Protein AF-A0AAU8DM02-F1 (afdb_monomer)

Solvent-accessible surface area (backbone atoms only — not comparable to full-atom values): 6524 Å² total; per-residue (Å²): 137,81,83,81,80,65,88,79,74,74,64,99,79,65,84,86,55,102,79,71,76,81,74,78,86,81,74,82,58,76,61,61,100,53,32,30,68,76,48,76,51,79,42,82,42,63,78,45,103,88,55,60,77,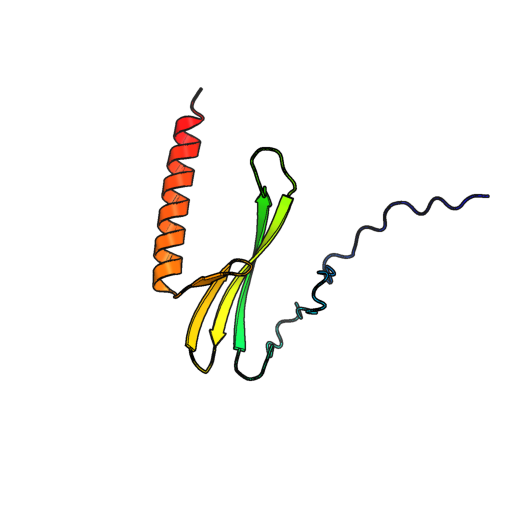43,79,37,45,37,31,40,34,41,28,74,92,75,44,62,32,34,34,52,56,96,43,77,32,48,62,64,56,47,50,54,47,51,53,52,52,50,54,52,48,57,49,51,58,60,68,61,73,120

Sequence (102 aa):
MTDLQGPTFPTPHTFDDERGDRIDLTGDGVLDAGRRVIEGHWHVVQHDATGDWVNVPARAVQVDSAGPAVELGPFSLSTDDARLLAESLRLLADLADAGMGR

pLDDT: mean 74.37, std 22.96, range [34.34, 98.25]

Organism: NCBI:txid3158264

Mean predicted aligned error: 13.02 Å

Structure (mmCIF, N/CA/C/O backbone):
data_AF-A0AAU8DM02-F1
#
_entry.id   AF-A0AAU8DM02-F1
#
loop_
_atom_site.group_PDB
_atom_site.id
_atom_site.type_symbol
_atom_site.label_atom_id
_atom_site.label_alt_id
_atom_site.label_comp_id
_atom_site.label_asym_id
_atom_site.label_entity_id
_atom_site.label_seq_id
_atom_site.pdbx_PDB_ins_code
_atom_site.Cartn_x
_atom_site.Cartn_y
_atom_site.Cartn_z
_atom_site.occupancy
_atom_site.B_iso_or_equiv
_atom_site.auth_seq_id
_atom_site.auth_comp_id
_atom_site.auth_asym_id
_atom_site.auth_atom_id
_atom_site.pdbx_PDB_model_num
ATOM 1 N N . MET A 1 1 ? 21.718 42.212 18.142 1.00 39.97 1 MET A N 1
ATOM 2 C CA . MET A 1 1 ? 20.478 42.103 17.350 1.00 39.97 1 MET A CA 1
ATOM 3 C C . MET A 1 1 ? 20.503 40.695 16.792 1.00 39.97 1 MET A C 1
ATOM 5 O O . MET A 1 1 ? 21.316 40.428 15.923 1.00 39.97 1 MET A O 1
ATOM 9 N N . THR A 1 2 ? 19.812 39.768 17.451 1.00 37.81 2 THR A N 1
ATOM 10 C CA . THR A 1 2 ? 19.874 38.338 17.126 1.00 37.81 2 THR A CA 1
ATOM 11 C C . THR A 1 2 ? 18.736 38.049 16.164 1.00 37.81 2 THR A C 1
ATOM 13 O O . THR A 1 2 ? 17.577 38.153 16.563 1.00 37.81 2 THR A O 1
ATOM 16 N N . ASP A 1 3 ? 19.061 37.751 14.909 1.00 37.53 3 ASP A N 1
ATOM 17 C CA . ASP A 1 3 ? 18.075 37.302 13.932 1.00 37.53 3 ASP A CA 1
ATOM 18 C C . ASP A 1 3 ? 17.547 35.927 14.354 1.00 37.53 3 ASP A C 1
ATOM 20 O O . ASP A 1 3 ? 18.267 34.929 14.381 1.00 37.53 3 ASP A O 1
ATOM 24 N N . LEU A 1 4 ? 16.271 35.903 14.734 1.00 37.75 4 LEU A N 1
ATOM 25 C CA . LEU A 1 4 ? 15.476 34.698 14.919 1.00 37.75 4 LEU A CA 1
ATOM 26 C C . LEU A 1 4 ? 15.184 34.112 13.534 1.00 37.75 4 LEU A C 1
ATOM 28 O O . LEU A 1 4 ? 14.173 34.439 12.913 1.00 37.75 4 LEU A O 1
ATOM 32 N N . GLN A 1 5 ? 16.063 33.239 13.044 1.00 40.16 5 GLN A N 1
ATOM 33 C CA . GLN A 1 5 ? 15.680 32.295 11.998 1.00 40.16 5 GLN A CA 1
ATOM 34 C C . GLN A 1 5 ? 14.713 31.285 12.626 1.00 40.16 5 GLN A C 1
ATOM 36 O O . GLN A 1 5 ? 15.119 30.354 13.318 1.00 40.16 5 GLN A O 1
ATOM 41 N N . GLY A 1 6 ? 13.412 31.526 12.444 1.00 38.94 6 GLY A N 1
ATOM 42 C CA . GLY A 1 6 ? 12.385 30.517 12.692 1.00 38.94 6 GLY A CA 1
ATOM 43 C C . GLY A 1 6 ? 12.623 29.276 11.821 1.00 38.94 6 GLY A C 1
ATOM 44 O O . GLY A 1 6 ? 13.379 29.352 10.850 1.00 38.94 6 GLY A O 1
ATOM 45 N N . PRO A 1 7 ? 12.001 28.131 12.148 1.00 34.34 7 PRO A N 1
ATOM 46 C CA . PRO A 1 7 ? 12.161 26.920 11.358 1.00 34.34 7 PRO A CA 1
ATOM 47 C C . PRO A 1 7 ? 11.742 27.197 9.911 1.00 34.34 7 PRO A C 1
ATOM 49 O O . PRO A 1 7 ? 10.598 27.557 9.630 1.00 34.34 7 PRO A O 1
ATOM 52 N N . THR A 1 8 ? 12.693 27.063 8.993 1.00 41.56 8 THR A N 1
ATOM 53 C CA . THR A 1 8 ? 12.449 27.082 7.556 1.00 41.56 8 THR A CA 1
ATOM 54 C C . THR A 1 8 ? 11.607 25.858 7.222 1.00 41.56 8 THR A C 1
ATOM 56 O O . THR A 1 8 ? 12.106 24.736 7.217 1.00 41.56 8 THR A O 1
ATOM 59 N N . PHE A 1 9 ? 10.315 26.058 6.971 1.00 35.19 9 PHE A N 1
ATOM 60 C CA . PHE A 1 9 ? 9.484 25.017 6.379 1.00 35.19 9 PHE A CA 1
ATOM 61 C C . PHE A 1 9 ? 9.974 24.770 4.943 1.00 35.19 9 PHE A C 1
ATOM 63 O O . PHE A 1 9 ? 10.054 25.733 4.171 1.00 35.19 9 PHE A O 1
ATOM 70 N N . PRO A 1 10 ? 10.331 23.530 4.566 1.00 37.88 10 PRO A N 1
ATOM 71 C CA . PRO A 1 10 ? 10.716 23.233 3.196 1.00 37.88 10 PRO A CA 1
ATOM 72 C C . PRO A 1 10 ? 9.530 23.481 2.258 1.00 37.88 10 PRO A C 1
ATOM 74 O O . PRO A 1 10 ? 8.378 23.163 2.559 1.00 37.88 10 PRO A O 1
ATOM 77 N N . THR A 1 11 ? 9.818 24.092 1.112 1.00 42.84 11 THR A N 1
ATOM 78 C CA . THR A 1 11 ? 8.873 24.253 0.006 1.00 42.84 11 THR A CA 1
ATOM 79 C C . THR A 1 11 ? 8.373 22.878 -0.467 1.00 42.84 11 THR A C 1
ATOM 81 O O . THR A 1 11 ? 9.133 21.910 -0.442 1.00 42.84 11 THR A O 1
ATOM 84 N N . PRO A 1 12 ? 7.115 22.758 -0.932 1.00 41.88 12 PRO A N 1
ATOM 85 C CA . PRO A 1 12 ? 6.430 21.472 -1.133 1.00 41.88 12 PRO A CA 1
ATOM 86 C C . PRO A 1 12 ? 6.948 20.603 -2.299 1.00 41.88 12 PRO A C 1
ATOM 88 O O . PRO A 1 12 ? 6.252 19.688 -2.731 1.00 41.88 12 PRO A O 1
ATOM 91 N N . HIS A 1 13 ? 8.143 20.861 -2.836 1.00 37.69 13 HIS A N 1
ATOM 92 C CA . HIS A 1 13 ? 8.608 20.231 -4.079 1.00 37.69 13 HIS A CA 1
ATOM 93 C C . HIS A 1 13 ? 9.969 19.543 -3.998 1.00 37.69 13 HIS A C 1
ATOM 95 O O . HIS A 1 13 ? 10.381 18.919 -4.968 1.00 37.69 13 HIS A O 1
ATOM 101 N N . THR A 1 14 ? 10.647 19.589 -2.857 1.00 40.75 14 THR A N 1
ATOM 102 C CA . THR A 1 14 ? 11.880 18.825 -2.641 1.00 40.75 14 THR A CA 1
ATOM 103 C C . THR A 1 14 ? 11.983 18.524 -1.159 1.00 40.75 14 THR A C 1
ATOM 105 O O . THR A 1 14 ? 12.482 19.346 -0.393 1.00 40.75 14 THR A O 1
ATOM 108 N N . PHE A 1 15 ? 11.446 17.377 -0.746 1.00 43.59 15 PHE A N 1
ATOM 109 C CA . PHE A 1 15 ? 11.798 16.821 0.552 1.00 43.59 15 PHE A CA 1
ATOM 110 C C . PHE A 1 15 ? 13.082 16.018 0.382 1.00 43.59 15 PHE A C 1
ATOM 112 O O . PHE A 1 15 ? 13.140 15.087 -0.418 1.00 43.59 15 PHE A O 1
ATOM 119 N N . ASP A 1 16 ? 14.098 16.475 1.101 1.00 41.81 16 ASP A N 1
ATOM 120 C CA . ASP A 1 16 ? 15.394 15.840 1.274 1.00 41.81 16 ASP A CA 1
ATOM 121 C C . ASP A 1 16 ? 15.161 14.566 2.099 1.00 41.81 16 ASP A C 1
ATOM 123 O O . ASP A 1 16 ? 14.792 14.644 3.274 1.00 41.81 16 ASP A O 1
ATOM 127 N N . ASP A 1 17 ? 15.276 13.398 1.467 1.00 47.25 17 ASP A N 1
ATOM 128 C CA . ASP A 1 17 ? 15.490 12.151 2.192 1.00 47.25 17 ASP A CA 1
ATOM 129 C C . ASP A 1 17 ? 17.007 11.934 2.266 1.00 47.25 17 ASP A C 1
ATOM 131 O O . ASP A 1 17 ? 17.760 12.236 1.337 1.00 47.25 17 ASP A O 1
ATOM 135 N N . GLU A 1 18 ? 17.495 11.442 3.395 1.00 38.31 18 GLU A N 1
ATOM 136 C CA . GLU A 1 18 ? 18.923 11.227 3.633 1.00 38.31 18 GLU A CA 1
ATOM 137 C C . GLU A 1 18 ? 19.526 10.086 2.772 1.00 38.31 18 GLU A C 1
ATOM 139 O O . GLU A 1 18 ? 20.611 9.586 3.072 1.00 38.31 18 GLU A O 1
ATOM 144 N N . ARG A 1 19 ? 18.858 9.657 1.688 1.00 42.84 19 ARG A N 1
ATOM 145 C CA . ARG A 1 19 ? 19.395 8.773 0.644 1.00 42.84 19 ARG A CA 1
ATOM 146 C C . ARG A 1 19 ? 19.797 9.505 -0.634 1.00 42.84 19 ARG A C 1
ATOM 148 O O . ARG A 1 19 ? 20.457 8.890 -1.467 1.00 42.84 19 ARG A O 1
ATOM 155 N N . GLY A 1 20 ? 19.505 10.798 -0.779 1.00 39.09 20 GLY A N 1
ATOM 156 C CA . GLY A 1 20 ? 19.957 11.572 -1.940 1.00 39.09 20 GLY A CA 1
ATOM 157 C C . GLY A 1 20 ? 19.256 11.204 -3.253 1.00 39.09 20 GLY A C 1
ATOM 158 O O . GLY A 1 20 ? 19.690 11.648 -4.320 1.00 39.09 20 GLY A O 1
ATOM 159 N N . ASP A 1 21 ? 18.152 10.458 -3.194 1.00 44.03 21 ASP A N 1
ATOM 160 C CA . ASP A 1 21 ? 17.332 10.186 -4.368 1.00 44.03 21 ASP A CA 1
ATOM 161 C C . ASP A 1 21 ? 16.417 11.389 -4.602 1.00 44.03 21 ASP A C 1
ATOM 163 O O . ASP A 1 21 ? 15.298 11.496 -4.102 1.00 44.03 21 ASP A O 1
ATOM 167 N N . ARG A 1 22 ? 16.920 12.345 -5.384 1.00 39.97 22 ARG A N 1
ATOM 168 C CA . ARG A 1 22 ? 16.123 13.443 -5.929 1.00 39.97 22 ARG A CA 1
ATOM 169 C C . ARG A 1 22 ? 15.059 12.852 -6.857 1.00 39.97 22 ARG A C 1
ATOM 171 O O . ARG A 1 22 ? 15.324 12.579 -8.023 1.00 39.97 22 ARG A O 1
ATOM 178 N N . ILE A 1 23 ? 13.853 12.650 -6.337 1.00 51.44 23 ILE A N 1
ATOM 179 C CA . ILE A 1 23 ? 12.721 12.167 -7.128 1.00 51.44 23 ILE A CA 1
ATOM 180 C C . ILE A 1 23 ? 12.124 13.352 -7.873 1.00 51.44 23 ILE A C 1
ATOM 182 O O . ILE A 1 23 ? 11.575 14.274 -7.271 1.00 51.44 23 ILE A O 1
ATOM 186 N N . ASP A 1 24 ? 12.264 13.322 -9.193 1.00 47.38 24 ASP A N 1
ATOM 187 C CA . ASP A 1 24 ? 11.652 14.297 -10.079 1.00 47.38 24 ASP A CA 1
ATOM 188 C C . ASP A 1 24 ? 10.120 14.193 -10.006 1.00 47.38 24 ASP A C 1
ATOM 190 O O . ASP A 1 24 ? 9.519 13.180 -10.372 1.00 47.38 24 ASP A O 1
ATOM 194 N N . LEU A 1 25 ? 9.487 15.245 -9.487 1.00 49.41 25 LEU A N 1
ATOM 195 C CA . LEU A 1 25 ? 8.034 15.383 -9.389 1.00 49.41 25 LEU A CA 1
ATOM 196 C C . LEU A 1 25 ? 7.415 15.943 -10.686 1.00 49.41 25 LEU A C 1
ATOM 198 O O . LEU A 1 25 ? 6.208 16.178 -10.718 1.00 49.41 25 LEU A O 1
ATOM 202 N N . THR A 1 26 ? 8.205 16.185 -11.743 1.00 45.19 26 THR A N 1
ATOM 203 C CA . THR A 1 26 ? 7.735 16.823 -12.987 1.00 45.19 26 THR A CA 1
ATOM 204 C C . THR A 1 26 ? 7.300 15.853 -14.088 1.00 45.19 26 THR A C 1
ATOM 206 O O . THR A 1 26 ? 6.771 16.291 -15.109 1.00 45.19 26 THR A O 1
ATOM 209 N N . GLY A 1 27 ? 7.376 14.538 -13.859 1.00 45.88 27 GLY A N 1
ATOM 210 C CA . GLY A 1 27 ? 6.696 13.563 -14.719 1.00 45.88 27 GLY A CA 1
ATOM 211 C C . GLY A 1 27 ? 7.323 13.355 -16.103 1.00 45.88 27 GLY A C 1
ATOM 212 O O . GLY A 1 27 ? 6.629 12.915 -17.017 1.00 45.88 27 GLY A O 1
ATOM 213 N N . ASP A 1 28 ? 8.619 13.620 -16.273 1.00 47.50 28 ASP A N 1
ATOM 214 C CA . ASP A 1 28 ? 9.388 13.239 -17.468 1.00 47.50 28 ASP A CA 1
ATOM 215 C C . ASP A 1 28 ? 10.072 11.857 -17.348 1.00 47.50 28 ASP A C 1
ATOM 217 O O . ASP A 1 28 ? 10.483 11.274 -18.351 1.00 47.50 28 ASP A O 1
ATOM 221 N N . GLY A 1 29 ? 10.042 11.244 -16.160 1.00 51.28 29 GLY A N 1
ATOM 222 C CA . GLY A 1 29 ? 9.787 9.807 -16.028 1.00 51.28 29 GLY A CA 1
ATOM 223 C C . GLY A 1 29 ? 10.871 8.850 -16.531 1.00 51.28 29 GLY A C 1
ATOM 224 O O . GLY A 1 29 ? 10.527 7.798 -17.074 1.00 51.28 29 GLY A O 1
ATOM 225 N N . VAL A 1 30 ? 12.153 9.142 -16.304 1.00 46.19 30 VAL A N 1
ATOM 226 C CA . VAL A 1 30 ? 13.220 8.131 -16.430 1.00 46.19 30 VAL A CA 1
ATOM 227 C C . VAL A 1 30 ? 14.052 8.110 -15.150 1.00 46.19 30 VAL A C 1
ATOM 229 O O . VAL A 1 30 ? 15.021 8.848 -15.004 1.00 46.19 30 VAL A O 1
ATOM 232 N N . LEU A 1 31 ? 13.642 7.261 -14.207 1.00 56.09 31 LEU A N 1
ATOM 233 C CA . LEU A 1 31 ? 14.401 6.950 -12.997 1.00 56.09 31 LEU A CA 1
ATOM 234 C C . LEU A 1 31 ? 14.985 5.550 -13.187 1.00 56.09 31 LEU A C 1
ATOM 236 O O . LEU A 1 31 ? 14.241 4.578 -13.121 1.00 56.09 31 LEU A O 1
ATOM 240 N N . ASP A 1 32 ? 16.293 5.488 -13.433 1.00 57.53 32 ASP A N 1
ATOM 241 C CA . ASP A 1 32 ? 17.079 4.301 -13.790 1.00 57.53 32 ASP A CA 1
ATOM 242 C C . ASP A 1 32 ? 16.682 3.615 -15.106 1.00 57.53 32 ASP A C 1
ATOM 244 O O . ASP A 1 32 ? 15.513 3.421 -15.438 1.00 57.53 32 ASP A O 1
ATOM 248 N N . ALA A 1 33 ? 17.691 3.249 -15.903 1.00 61.09 33 ALA A N 1
ATOM 249 C CA . ALA A 1 33 ? 17.505 2.573 -17.182 1.00 61.09 33 ALA A CA 1
ATOM 250 C C . ALA A 1 33 ? 16.730 1.259 -16.974 1.00 61.09 33 ALA A C 1
ATOM 252 O O . ALA A 1 33 ? 17.291 0.254 -16.544 1.00 61.09 33 ALA A O 1
ATOM 253 N N . GLY A 1 34 ? 15.428 1.293 -17.259 1.00 79.25 34 GLY A N 1
ATOM 254 C CA . GLY A 1 34 ? 14.527 0.154 -17.127 1.00 79.25 34 GLY A CA 1
ATOM 255 C C . GLY A 1 34 ? 13.451 0.275 -16.052 1.00 79.25 34 GLY A C 1
ATOM 256 O O . GLY A 1 34 ? 12.760 -0.711 -15.818 1.00 79.25 34 GLY A O 1
ATOM 257 N N . ARG A 1 35 ? 13.266 1.433 -15.403 1.00 86.56 35 ARG A N 1
ATOM 258 C CA . ARG A 1 35 ? 12.125 1.668 -14.507 1.00 86.56 35 ARG A CA 1
ATOM 259 C C . ARG A 1 35 ? 11.401 2.971 -14.850 1.00 86.56 35 ARG A C 1
ATOM 261 O O . ARG A 1 35 ? 11.985 4.042 -14.972 1.00 86.56 35 ARG A O 1
ATOM 268 N N . ARG A 1 36 ? 10.078 2.882 -14.968 1.00 88.81 36 ARG A N 1
ATOM 269 C CA . ARG A 1 36 ? 9.186 4.007 -15.257 1.00 88.81 36 ARG A CA 1
ATOM 270 C C . ARG A 1 36 ? 8.088 4.088 -14.210 1.00 88.81 36 ARG A C 1
ATOM 272 O O . ARG A 1 36 ? 7.361 3.122 -14.008 1.00 88.81 36 ARG A O 1
ATOM 279 N N . VAL A 1 37 ? 7.916 5.254 -13.595 1.00 91.12 37 VAL A N 1
ATOM 280 C CA . VAL A 1 37 ? 6.745 5.535 -12.754 1.00 91.12 37 VAL A CA 1
ATOM 281 C C . VAL A 1 37 ? 5.569 5.896 -13.661 1.00 91.12 37 VAL A C 1
ATOM 283 O O . VAL A 1 37 ? 5.706 6.724 -14.560 1.00 91.12 37 VAL A O 1
ATOM 286 N N . ILE A 1 38 ? 4.433 5.235 -13.455 1.00 91.88 38 ILE A N 1
ATOM 287 C CA . ILE A 1 38 ? 3.185 5.481 -14.185 1.00 91.88 38 ILE A CA 1
ATOM 288 C C . ILE A 1 38 ? 2.337 6.506 -13.428 1.00 91.88 38 ILE A C 1
ATOM 290 O O . ILE A 1 38 ? 1.837 7.438 -14.043 1.00 91.88 38 ILE A O 1
ATOM 294 N N . GLU A 1 39 ? 2.195 6.322 -12.113 1.00 91.56 39 GLU A N 1
ATOM 295 C CA . GLU A 1 39 ? 1.400 7.166 -11.210 1.00 91.56 39 GLU A CA 1
ATOM 296 C C . GLU A 1 39 ? 1.950 7.042 -9.781 1.00 91.56 39 GLU A C 1
ATOM 298 O O . GLU A 1 39 ? 2.543 6.013 -9.433 1.00 91.56 39 GLU A O 1
ATOM 303 N N . GLY A 1 40 ? 1.747 8.058 -8.937 1.00 91.94 40 GLY A N 1
ATOM 304 C CA . GLY A 1 40 ? 2.159 8.006 -7.538 1.00 91.94 40 GLY A CA 1
ATOM 305 C C . GLY A 1 40 ? 1.314 8.861 -6.596 1.00 91.94 40 GLY A C 1
ATOM 306 O O . GLY A 1 40 ? 0.889 9.962 -6.932 1.00 91.94 40 GLY A O 1
ATOM 307 N N . HIS A 1 41 ? 1.139 8.365 -5.376 1.00 90.69 41 HIS A N 1
ATOM 308 C CA . HIS A 1 41 ? 0.478 9.043 -4.267 1.00 90.69 41 HIS A CA 1
ATOM 309 C C . HIS A 1 41 ? 1.373 9.038 -3.027 1.00 90.69 41 HIS A C 1
ATOM 311 O O . HIS A 1 41 ? 2.271 8.207 -2.887 1.00 90.69 41 HIS A O 1
ATOM 317 N N . TRP A 1 42 ? 1.114 9.966 -2.110 1.00 88.19 42 TRP A N 1
ATOM 318 C CA . TRP A 1 42 ? 1.781 10.034 -0.813 1.00 88.19 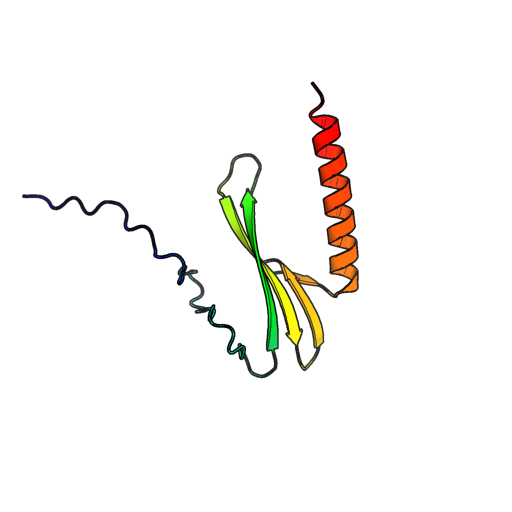42 TRP A CA 1
ATOM 319 C C . TRP A 1 42 ? 0.763 9.801 0.294 1.00 88.19 42 TRP A C 1
ATOM 321 O O . TRP A 1 42 ? -0.308 10.408 0.294 1.00 88.19 42 TRP A O 1
ATOM 331 N N . HIS A 1 43 ? 1.114 8.937 1.242 1.00 87.75 43 HIS A N 1
ATOM 332 C CA . HIS A 1 43 ? 0.287 8.621 2.397 1.00 87.75 43 HIS A CA 1
ATOM 333 C C . HIS A 1 43 ? 1.030 8.977 3.677 1.00 87.75 43 HIS A C 1
ATOM 335 O O . HIS A 1 43 ? 2.152 8.530 3.893 1.00 87.75 43 HIS A O 1
ATOM 341 N N . VAL A 1 44 ? 0.391 9.764 4.536 1.00 89.75 44 VAL A N 1
ATOM 342 C CA . VAL A 1 44 ? 0.899 10.054 5.876 1.00 89.75 44 VAL A CA 1
ATOM 343 C C . VAL A 1 44 ? 0.427 8.932 6.794 1.00 89.75 44 VAL A C 1
ATOM 345 O O . VAL A 1 44 ? -0.776 8.735 6.959 1.00 89.75 44 VAL A O 1
ATOM 348 N N . VAL A 1 45 ? 1.363 8.179 7.362 1.00 87.69 45 VAL A N 1
ATOM 349 C CA . VAL A 1 45 ? 1.075 7.067 8.275 1.00 87.69 45 VAL A CA 1
ATOM 350 C C . VAL A 1 45 ? 1.825 7.263 9.580 1.00 87.69 45 VAL A C 1
ATOM 352 O O . VAL A 1 45 ? 2.913 7.835 9.603 1.00 87.69 45 VAL A O 1
ATOM 355 N N . GLN A 1 46 ? 1.245 6.795 10.676 1.00 89.62 46 GLN A N 1
ATOM 356 C CA . GLN A 1 46 ? 1.924 6.788 11.963 1.00 89.62 46 GLN A CA 1
ATOM 357 C C . GLN A 1 46 ? 2.783 5.523 12.061 1.00 89.62 46 GLN A C 1
ATOM 359 O O . GLN A 1 46 ? 2.286 4.427 11.796 1.00 89.62 46 GLN A O 1
ATOM 364 N N . HIS A 1 47 ? 4.065 5.664 12.404 1.00 78.19 47 HIS A N 1
ATOM 365 C CA . HIS A 1 47 ? 4.997 4.532 12.460 1.00 78.19 47 HIS A CA 1
ATOM 366 C C . HIS A 1 47 ? 4.616 3.508 13.5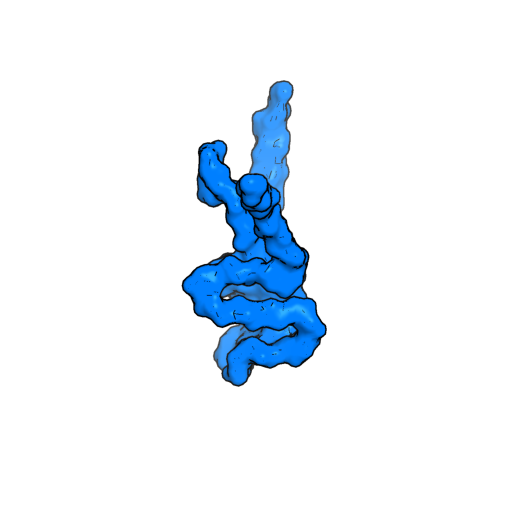49 1.00 78.19 47 HIS A C 1
ATOM 368 O O . HIS A 1 47 ? 4.747 2.302 13.347 1.00 78.19 47 HIS A O 1
ATOM 374 N N . ASP A 1 48 ? 4.090 3.984 14.681 1.00 77.88 48 ASP A N 1
ATOM 375 C CA . ASP A 1 48 ? 3.478 3.178 15.740 1.00 77.88 48 ASP A CA 1
ATOM 376 C C . ASP A 1 48 ? 2.401 3.991 16.487 1.00 77.88 48 ASP A C 1
ATOM 378 O O . ASP A 1 48 ? 2.234 5.181 16.234 1.00 77.88 48 ASP A O 1
ATOM 382 N N . ALA A 1 49 ? 1.667 3.369 17.418 1.00 70.06 49 ALA A N 1
ATOM 383 C CA . ALA A 1 49 ? 0.543 3.999 18.129 1.00 70.06 49 ALA A CA 1
ATOM 384 C C . ALA A 1 49 ? 0.916 5.236 18.981 1.00 70.06 49 ALA A C 1
ATOM 386 O O . ALA A 1 49 ? 0.035 5.968 19.429 1.00 70.06 49 ALA A O 1
ATOM 387 N N . THR A 1 50 ? 2.203 5.467 19.229 1.00 66.38 50 THR A N 1
ATOM 388 C CA . THR A 1 50 ? 2.737 6.581 20.030 1.00 66.38 50 THR A CA 1
ATOM 389 C C . THR A 1 50 ? 3.721 7.460 19.260 1.00 66.38 50 THR A C 1
ATOM 391 O O . THR A 1 50 ? 4.226 8.435 19.812 1.00 66.38 50 THR A O 1
ATOM 394 N N . GLY A 1 51 ? 4.008 7.100 18.012 1.00 69.81 51 GLY A N 1
ATOM 395 C CA . GLY A 1 51 ? 5.217 7.503 17.316 1.00 69.81 51 GLY A CA 1
ATOM 396 C C . GLY A 1 51 ? 5.007 8.581 16.270 1.00 69.81 51 GLY A C 1
ATOM 397 O O . GLY A 1 51 ? 3.920 9.151 16.117 1.00 69.81 51 GLY A O 1
ATOM 398 N N . ASP A 1 52 ? 6.093 8.826 15.545 1.00 84.62 52 ASP A N 1
ATOM 399 C CA . ASP A 1 52 ? 6.192 9.857 14.525 1.00 84.62 52 ASP A CA 1
ATOM 400 C C . ASP A 1 52 ? 5.362 9.529 13.281 1.00 84.62 52 ASP A C 1
ATOM 402 O O . ASP A 1 52 ? 5.145 8.371 12.903 1.00 84.62 52 ASP A O 1
ATOM 406 N N . TRP A 1 53 ? 4.911 10.595 12.626 1.00 85.00 53 TRP A N 1
ATOM 407 C CA . TRP A 1 53 ? 4.250 10.521 11.334 1.00 85.00 53 TRP A CA 1
ATOM 408 C C . TRP A 1 53 ? 5.292 10.497 10.227 1.00 85.00 53 TRP A C 1
ATOM 410 O O . TRP A 1 53 ? 6.178 11.350 10.169 1.00 85.00 53 TRP A O 1
ATOM 420 N N . VAL A 1 54 ? 5.155 9.538 9.322 1.00 86.56 54 VAL A N 1
ATOM 421 C CA . VAL A 1 54 ? 6.044 9.359 8.179 1.00 86.56 54 VAL A CA 1
ATOM 422 C C . VAL A 1 54 ? 5.249 9.405 6.881 1.00 86.56 54 VAL A C 1
ATOM 424 O O . VAL A 1 54 ? 4.081 9.019 6.825 1.00 86.56 54 VAL A O 1
ATOM 427 N N . ASN A 1 55 ? 5.894 9.880 5.818 1.00 85.62 55 ASN A N 1
ATOM 428 C CA . ASN A 1 55 ? 5.332 9.856 4.475 1.00 85.62 55 ASN A CA 1
ATOM 429 C C . ASN A 1 55 ? 5.745 8.564 3.771 1.00 85.62 55 ASN A C 1
ATOM 431 O O . ASN A 1 55 ? 6.931 8.301 3.587 1.00 85.62 55 ASN A O 1
ATOM 435 N N . VAL A 1 56 ? 4.764 7.784 3.338 1.00 87.25 56 VAL A N 1
ATOM 436 C CA . VAL A 1 56 ? 4.962 6.564 2.560 1.00 87.25 56 VAL A CA 1
ATOM 437 C C . VAL A 1 56 ? 4.497 6.818 1.125 1.00 87.25 56 VAL A C 1
ATOM 439 O O . VAL A 1 56 ? 3.311 7.081 0.907 1.00 87.25 56 VAL A O 1
ATOM 442 N N . PRO A 1 57 ? 5.397 6.754 0.128 1.00 91.88 57 PRO A N 1
ATOM 443 C CA . PRO A 1 57 ? 4.995 6.819 -1.268 1.00 91.88 57 PRO A CA 1
ATOM 444 C C . PRO A 1 57 ? 4.315 5.511 -1.684 1.00 91.88 57 PRO A C 1
ATOM 446 O O . PRO A 1 57 ? 4.812 4.430 -1.377 1.00 91.88 57 PRO A O 1
ATOM 449 N N . ALA A 1 58 ? 3.227 5.603 -2.438 1.00 92.44 58 ALA A N 1
ATOM 450 C CA . ALA A 1 58 ? 2.616 4.492 -3.157 1.00 92.44 58 ALA A CA 1
ATOM 451 C C . ALA A 1 58 ? 2.727 4.771 -4.659 1.00 92.44 58 ALA A C 1
ATOM 453 O O . ALA A 1 58 ? 2.291 5.826 -5.112 1.00 92.44 58 ALA A O 1
ATOM 454 N N . ARG A 1 59 ? 3.341 3.881 -5.443 1.00 95.06 59 ARG A N 1
ATOM 455 C CA . ARG A 1 59 ? 3.635 4.125 -6.866 1.00 95.06 59 ARG A CA 1
ATOM 456 C C . ARG A 1 59 ? 3.254 2.935 -7.721 1.00 95.06 59 ARG A C 1
ATOM 458 O O . ARG A 1 59 ? 3.604 1.807 -7.397 1.00 95.06 59 ARG A O 1
ATOM 465 N N . ALA A 1 60 ? 2.614 3.195 -8.852 1.00 95.06 60 ALA A N 1
ATOM 466 C CA . ALA A 1 60 ? 2.532 2.231 -9.938 1.00 95.06 60 ALA A CA 1
ATOM 467 C C . ALA A 1 60 ? 3.771 2.399 -10.820 1.00 95.06 60 ALA A C 1
ATOM 469 O O . ALA A 1 60 ? 4.058 3.505 -11.284 1.00 95.06 60 ALA A O 1
ATOM 470 N N . VAL A 1 61 ? 4.506 1.317 -11.055 1.00 92.88 61 VAL A N 1
ATOM 471 C CA . VAL A 1 61 ? 5.739 1.337 -11.845 1.00 92.88 61 VAL A CA 1
ATOM 472 C C . VAL A 1 61 ? 5.721 0.250 -12.913 1.00 92.88 61 VAL A C 1
ATOM 474 O O . VAL A 1 61 ? 5.127 -0.811 -12.737 1.00 92.88 61 VAL A O 1
ATOM 477 N N . GLN A 1 62 ? 6.395 0.512 -14.025 1.00 90.56 62 GLN A N 1
ATOM 478 C CA . GLN A 1 62 ? 6.759 -0.476 -15.028 1.00 90.56 62 GLN A CA 1
ATOM 479 C C . GLN A 1 62 ? 8.269 -0.684 -14.952 1.00 90.56 62 GLN A C 1
ATOM 481 O O . GLN A 1 62 ? 9.025 0.270 -15.128 1.00 90.56 62 GLN A O 1
ATOM 486 N N . VAL A 1 63 ? 8.701 -1.919 -14.704 1.00 87.56 63 VAL A N 1
ATOM 487 C CA . VAL A 1 63 ? 10.116 -2.301 -14.717 1.00 87.56 63 VAL A CA 1
ATOM 488 C C . VAL A 1 63 ? 10.356 -3.209 -15.917 1.00 87.56 63 VAL A C 1
ATOM 490 O O . VAL A 1 63 ? 9.689 -4.230 -16.063 1.00 87.56 63 VAL A O 1
ATOM 493 N N . ASP A 1 64 ? 11.295 -2.867 -16.790 1.00 84.19 64 ASP A N 1
ATOM 494 C CA . ASP A 1 64 ? 11.510 -3.561 -18.066 1.00 84.19 64 ASP A CA 1
ATOM 495 C C . ASP A 1 64 ? 11.848 -5.049 -17.885 1.00 84.19 64 ASP A C 1
ATOM 497 O O . ASP A 1 64 ? 11.425 -5.888 -18.677 1.00 84.19 64 ASP A O 1
ATOM 501 N N . SER A 1 65 ? 12.572 -5.396 -16.818 1.00 83.25 65 SER A N 1
ATOM 502 C CA . SER A 1 65 ? 12.982 -6.773 -16.516 1.00 83.25 65 SER A CA 1
ATOM 503 C C . SER A 1 65 ? 11.967 -7.576 -15.695 1.00 83.25 65 SER A C 1
ATOM 505 O O . SER A 1 65 ? 12.054 -8.804 -15.675 1.00 83.25 65 SER A O 1
ATOM 507 N N . ALA A 1 66 ? 11.028 -6.913 -15.013 1.00 84.50 66 ALA A N 1
ATOM 508 C CA . ALA A 1 66 ? 10.146 -7.540 -14.021 1.00 84.50 66 ALA A CA 1
ATOM 509 C C . ALA A 1 66 ? 8.645 -7.342 -14.297 1.00 84.50 66 ALA A C 1
ATOM 511 O O . ALA A 1 66 ? 7.814 -8.003 -13.679 1.00 84.50 66 ALA A O 1
ATOM 512 N N . GLY A 1 67 ? 8.285 -6.477 -15.247 1.00 90.00 67 GLY A N 1
ATOM 513 C CA . GLY A 1 67 ? 6.901 -6.146 -15.559 1.00 90.00 67 GLY A CA 1
ATOM 514 C C . GLY A 1 67 ? 6.317 -5.04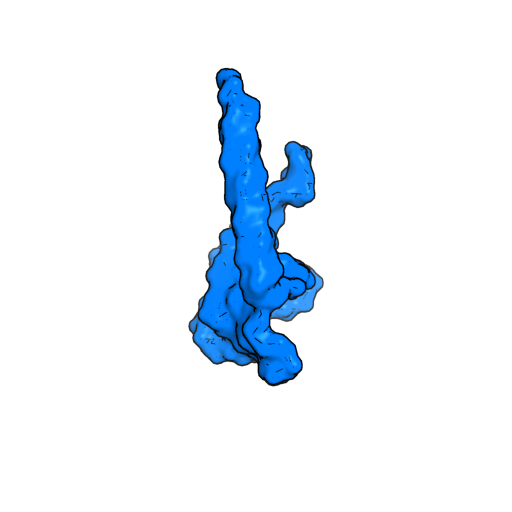5 -14.658 1.00 90.00 67 GLY A C 1
ATOM 515 O O . GLY A 1 67 ? 7.059 -4.286 -14.027 1.00 90.00 67 GLY A O 1
ATOM 516 N N . PRO A 1 68 ? 4.980 -4.905 -14.638 1.00 94.25 68 PRO A N 1
ATOM 517 C CA . PRO A 1 68 ? 4.301 -3.922 -13.805 1.00 94.25 68 PRO A CA 1
ATOM 518 C C . PRO A 1 68 ? 4.339 -4.323 -12.326 1.00 94.25 68 PRO A C 1
ATOM 520 O O . PRO A 1 68 ? 4.096 -5.479 -11.975 1.00 94.25 68 PRO A O 1
ATOM 523 N N . ALA A 1 69 ? 4.571 -3.346 -11.457 1.00 95.12 69 ALA A N 1
ATOM 524 C CA . ALA A 1 69 ? 4.591 -3.523 -10.011 1.00 95.12 69 ALA A CA 1
ATOM 525 C C . ALA A 1 69 ? 3.963 -2.322 -9.296 1.00 95.12 69 ALA A C 1
ATOM 527 O O . ALA A 1 69 ? 3.819 -1.233 -9.862 1.00 95.12 69 ALA A O 1
ATOM 528 N N . VAL A 1 70 ? 3.591 -2.531 -8.036 1.00 95.75 70 VAL A N 1
ATOM 529 C CA . VAL A 1 70 ? 3.195 -1.464 -7.117 1.00 95.75 70 VAL A CA 1
ATOM 530 C C . VAL A 1 70 ? 4.237 -1.377 -6.017 1.00 95.75 70 VAL A C 1
ATOM 532 O O . VAL A 1 70 ? 4.509 -2.359 -5.332 1.00 95.75 70 VAL A O 1
ATOM 535 N N . GLU A 1 71 ? 4.814 -0.200 -5.838 1.00 94.75 71 GLU A N 1
ATOM 536 C CA . GLU A 1 71 ? 5.720 0.085 -4.735 1.00 94.75 71 GLU A CA 1
ATOM 537 C C . GLU A 1 71 ? 4.959 0.781 -3.608 1.00 94.75 71 GLU A C 1
ATOM 539 O O . GLU A 1 71 ? 4.189 1.708 -3.858 1.00 94.75 71 GLU A O 1
ATOM 544 N N . LEU A 1 72 ? 5.195 0.352 -2.371 1.00 92.31 72 LEU A N 1
ATOM 545 C CA . LEU A 1 72 ? 4.685 0.981 -1.158 1.00 92.31 72 LEU A CA 1
ATOM 546 C C . LEU A 1 72 ? 5.862 1.214 -0.208 1.00 92.31 72 LEU A C 1
ATOM 548 O O . LEU A 1 72 ? 6.336 0.294 0.459 1.00 92.31 72 LEU A O 1
ATOM 552 N N . GLY A 1 73 ? 6.372 2.444 -0.181 1.00 89.06 73 GLY A N 1
ATOM 553 C CA . GLY A 1 73 ? 7.621 2.772 0.497 1.00 89.06 73 GLY A CA 1
ATOM 554 C C . GLY A 1 73 ? 8.773 1.899 -0.020 1.00 89.06 73 GLY A C 1
ATOM 555 O O . GLY A 1 73 ? 9.039 1.914 -1.220 1.00 89.06 73 GLY A O 1
ATOM 556 N N . PRO A 1 74 ? 9.463 1.138 0.851 1.00 86.88 74 PRO A N 1
ATOM 557 C CA . PRO A 1 74 ? 10.564 0.265 0.444 1.00 86.88 74 PRO A CA 1
ATOM 558 C C . PRO A 1 74 ? 10.105 -1.084 -0.137 1.00 86.88 74 PRO A C 1
ATOM 560 O O . PRO A 1 74 ? 10.946 -1.885 -0.545 1.00 86.88 74 PRO A O 1
ATOM 563 N N . PHE A 1 75 ? 8.803 -1.377 -0.132 1.00 91.44 75 PHE A N 1
ATOM 564 C CA . PHE A 1 75 ? 8.266 -2.664 -0.567 1.00 91.44 75 PHE A CA 1
ATOM 565 C C . PHE A 1 75 ? 7.806 -2.606 -2.020 1.00 91.44 75 PHE A C 1
ATOM 567 O O . PHE A 1 75 ? 7.282 -1.590 -2.468 1.00 91.44 75 PHE A O 1
ATOM 574 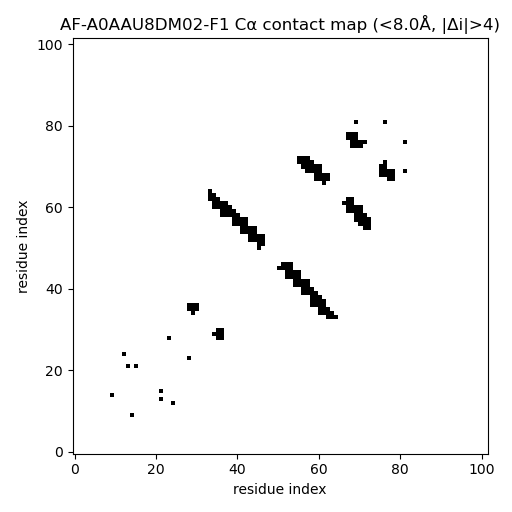N N . SER A 1 76 ? 7.956 -3.719 -2.736 1.00 93.75 76 SER A N 1
ATOM 575 C CA . SER A 1 76 ? 7.453 -3.893 -4.098 1.00 93.75 76 SER A CA 1
ATOM 576 C C . SER A 1 76 ? 6.549 -5.119 -4.152 1.00 93.75 76 SER A C 1
ATO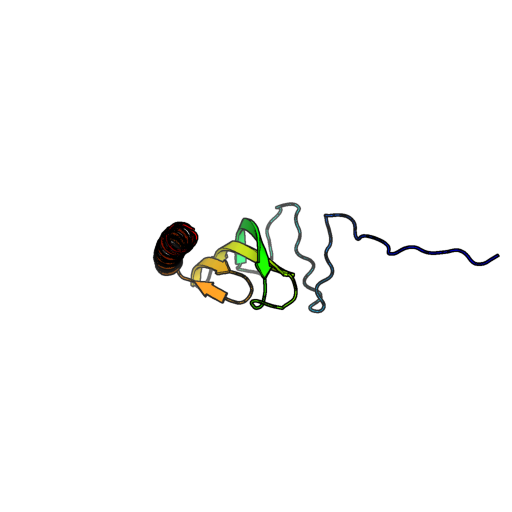M 578 O O . SER A 1 76 ? 6.865 -6.157 -3.568 1.00 93.75 76 SER A O 1
ATOM 580 N N . LEU A 1 77 ? 5.407 -4.975 -4.813 1.00 95.25 77 LEU A N 1
ATOM 581 C CA . LEU A 1 77 ? 4.343 -5.965 -4.897 1.00 95.25 77 LEU A CA 1
ATOM 582 C C . LEU A 1 77 ? 3.972 -6.199 -6.359 1.00 95.25 77 LEU A C 1
ATOM 584 O O . LEU A 1 77 ? 3.966 -5.271 -7.176 1.00 95.25 77 LEU A O 1
ATOM 588 N N . SER A 1 78 ? 3.584 -7.435 -6.676 1.00 95.94 78 SER A N 1
ATOM 589 C CA . SER A 1 78 ? 2.883 -7.706 -7.929 1.00 95.94 78 SER A CA 1
ATOM 590 C C . SER A 1 78 ? 1.543 -6.959 -7.953 1.00 95.94 78 SER A C 1
ATOM 592 O O . SER A 1 78 ? 0.990 -6.598 -6.909 1.00 95.94 78 SER A O 1
ATOM 594 N N . THR A 1 79 ? 0.978 -6.737 -9.143 1.00 96.19 79 THR A N 1
ATOM 595 C CA . THR A 1 79 ? -0.328 -6.057 -9.231 1.00 96.19 79 THR A CA 1
ATOM 596 C C . THR A 1 79 ? -1.459 -6.838 -8.554 1.00 96.19 79 THR A C 1
ATOM 598 O O . THR A 1 79 ? -2.413 -6.222 -8.085 1.00 96.19 79 THR A O 1
ATOM 601 N N . ASP A 1 80 ? -1.355 -8.167 -8.463 1.00 97.19 80 ASP A N 1
ATOM 602 C CA . ASP A 1 80 ? -2.366 -9.003 -7.810 1.00 97.19 80 ASP A CA 1
ATOM 603 C C . ASP A 1 80 ? -2.233 -8.955 -6.287 1.00 97.19 80 ASP A C 1
ATOM 605 O O . ASP A 1 80 ? -3.228 -8.727 -5.599 1.00 97.19 80 ASP A O 1
ATOM 609 N N . ASP A 1 81 ? -1.009 -9.039 -5.758 1.00 97.62 81 ASP A N 1
ATOM 610 C CA . ASP A 1 81 ? -0.766 -8.900 -4.317 1.00 97.62 81 ASP A CA 1
ATOM 611 C C . ASP A 1 81 ? -1.154 -7.508 -3.813 1.00 97.62 81 ASP A C 1
ATOM 613 O O . ASP A 1 81 ? -1.716 -7.370 -2.729 1.00 97.62 81 ASP A O 1
ATOM 617 N N . ALA A 1 82 ? -0.921 -6.466 -4.617 1.00 97.00 82 ALA A N 1
ATOM 618 C CA . ALA A 1 82 ? -1.342 -5.110 -4.287 1.00 97.00 82 ALA A CA 1
ATOM 619 C C . ALA A 1 82 ? -2.873 -4.985 -4.180 1.00 97.00 82 ALA A C 1
ATOM 621 O O . ALA A 1 82 ? -3.372 -4.321 -3.270 1.00 97.00 82 ALA A O 1
ATOM 622 N N . ARG A 1 83 ? -3.634 -5.648 -5.066 1.00 98.12 83 ARG A N 1
ATOM 623 C CA . ARG A 1 83 ? -5.107 -5.691 -4.985 1.00 98.12 83 ARG A CA 1
ATOM 624 C C . ARG A 1 83 ? -5.575 -6.437 -3.738 1.00 98.12 83 ARG A C 1
ATOM 626 O O . ARG A 1 83 ? -6.448 -5.936 -3.034 1.00 98.12 83 ARG A O 1
ATOM 633 N N . LEU A 1 84 ? -4.972 -7.591 -3.447 1.00 98.25 84 LEU A N 1
ATOM 634 C CA . LEU A 1 84 ? -5.281 -8.381 -2.250 1.00 98.25 84 LEU A CA 1
ATOM 635 C C . LEU A 1 84 ? -4.970 -7.607 -0.960 1.00 98.25 84 LEU A C 1
ATOM 637 O O . LEU A 1 84 ? -5.762 -7.624 -0.013 1.00 98.25 84 LEU A O 1
ATOM 641 N N . LEU A 1 85 ? -3.848 -6.883 -0.926 1.00 96.81 85 LEU A N 1
ATOM 642 C CA . LEU A 1 85 ? -3.492 -6.011 0.190 1.00 96.81 85 LEU A CA 1
ATOM 643 C C . LEU A 1 85 ? -4.507 -4.875 0.344 1.00 96.81 85 LEU A C 1
ATOM 645 O O . LEU A 1 85 ? -4.976 -4.638 1.452 1.00 96.81 85 LEU A O 1
ATOM 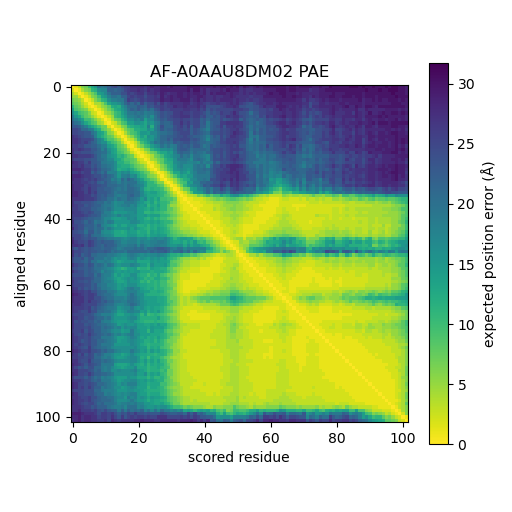649 N N . ALA A 1 86 ? -4.885 -4.202 -0.745 1.00 96.56 86 ALA A N 1
ATOM 650 C CA . ALA A 1 86 ? -5.870 -3.124 -0.704 1.00 96.56 86 ALA A CA 1
ATOM 651 C C . ALA A 1 86 ? -7.228 -3.602 -0.161 1.00 96.56 86 ALA A C 1
ATOM 653 O O . ALA A 1 86 ? -7.840 -2.921 0.662 1.00 96.56 86 ALA A O 1
ATOM 654 N N . GLU A 1 87 ? -7.683 -4.790 -0.566 1.00 98.25 87 GLU A N 1
ATOM 655 C CA . GLU A 1 87 ? -8.901 -5.396 -0.024 1.00 98.25 87 GLU A CA 1
ATOM 656 C C . GLU A 1 87 ? -8.770 -5.711 1.470 1.00 98.25 87 GLU A C 1
ATOM 658 O O . GLU A 1 87 ? -9.664 -5.381 2.251 1.00 98.25 87 GLU A O 1
ATOM 663 N N . SER A 1 88 ? -7.634 -6.277 1.882 1.00 98.25 88 SER A N 1
ATOM 664 C CA . SER A 1 88 ? -7.353 -6.571 3.290 1.00 98.25 88 SER A CA 1
ATOM 665 C C . SER A 1 88 ? -7.348 -5.299 4.144 1.00 98.25 88 SER A C 1
ATOM 667 O O . SER A 1 88 ? -7.974 -5.265 5.201 1.00 98.25 88 SER A O 1
ATOM 669 N N . LEU A 1 89 ? -6.697 -4.230 3.672 1.00 95.62 89 LEU A N 1
ATOM 670 C CA . LEU A 1 89 ? -6.658 -2.933 4.354 1.00 95.62 89 LEU A CA 1
ATOM 671 C C . LEU A 1 89 ? -8.051 -2.312 4.465 1.00 95.62 89 LEU A C 1
ATOM 673 O O . LEU A 1 89 ? -8.404 -1.809 5.529 1.00 95.62 89 LEU A O 1
ATOM 677 N N . ARG A 1 90 ? -8.860 -2.393 3.402 1.00 97.50 90 ARG A N 1
ATOM 678 C CA . ARG A 1 90 ? -10.247 -1.917 3.421 1.00 97.50 90 ARG A CA 1
ATOM 679 C C . ARG A 1 90 ? -11.070 -2.645 4.485 1.00 97.50 90 ARG A C 1
ATOM 681 O O . ARG A 1 90 ? -11.732 -1.995 5.281 1.00 97.50 90 ARG A O 1
ATOM 688 N N . LEU A 1 91 ? -10.992 -3.977 4.536 1.00 97.88 91 LEU A N 1
ATOM 689 C CA . LEU A 1 91 ? -11.707 -4.775 5.539 1.00 97.88 91 LEU A CA 1
ATOM 690 C C . LEU A 1 91 ? -11.263 -4.446 6.971 1.00 97.88 91 LEU A C 1
ATOM 692 O O . LEU A 1 91 ? -12.098 -4.355 7.868 1.00 97.88 91 LEU A O 1
ATOM 696 N N . LEU A 1 92 ? -9.959 -4.263 7.196 1.00 96.56 92 LEU A N 1
ATOM 697 C CA . LEU A 1 92 ? -9.432 -3.884 8.509 1.00 96.56 92 LEU A CA 1
ATOM 698 C C . LEU A 1 92 ? -9.903 -2.490 8.936 1.00 96.56 92 LEU A C 1
ATOM 700 O O . LEU A 1 92 ? -10.249 -2.312 10.101 1.00 96.56 92 LEU A O 1
ATOM 704 N N . ALA A 1 93 ? -9.955 -1.530 8.008 1.00 95.31 93 ALA A N 1
ATOM 705 C CA . ALA A 1 93 ? -10.491 -0.198 8.269 1.00 95.31 93 ALA A CA 1
ATOM 706 C C . ALA A 1 93 ? -11.984 -0.256 8.634 1.00 95.31 93 ALA A C 1
ATOM 708 O O . ALA A 1 93 ? -12.365 0.255 9.685 1.00 95.31 93 ALA A O 1
ATOM 709 N N . ASP A 1 94 ? -12.794 -0.975 7.845 1.00 96.81 94 ASP A N 1
ATOM 710 C CA . ASP A 1 94 ? -14.228 -1.168 8.112 1.00 96.81 94 ASP A CA 1
ATOM 711 C C . ASP A 1 94 ? -14.463 -1.755 9.526 1.00 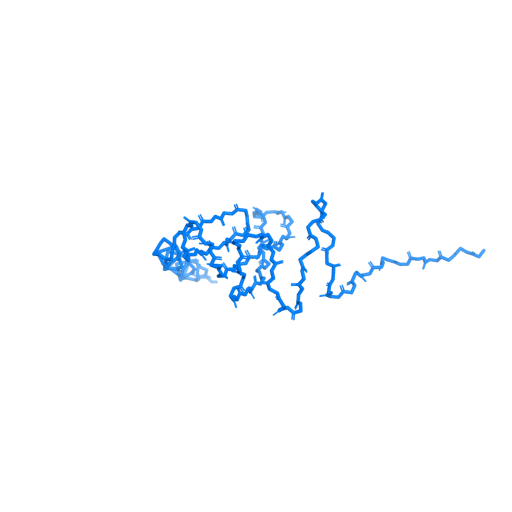96.81 94 ASP A C 1
ATOM 713 O O . ASP A 1 94 ? -15.366 -1.337 10.256 1.00 96.81 94 ASP A O 1
ATOM 717 N N . LEU A 1 95 ? -13.632 -2.719 9.946 1.00 96.69 95 LEU A N 1
ATOM 718 C CA . LEU A 1 95 ? -13.704 -3.326 11.281 1.00 96.69 95 LEU A CA 1
ATOM 719 C C . LEU A 1 95 ? -13.239 -2.384 12.400 1.00 96.69 95 LEU A C 1
ATOM 721 O O . LEU A 1 95 ? -13.834 -2.391 13.480 1.00 96.69 95 LEU A O 1
ATOM 725 N N . ALA A 1 96 ? -12.189 -1.594 12.169 1.00 92.69 96 ALA A N 1
ATOM 726 C CA . ALA A 1 96 ? -11.709 -0.608 13.134 1.00 92.69 96 ALA A CA 1
ATOM 727 C C . ALA A 1 96 ? -12.775 0.468 13.395 1.00 92.69 96 ALA A C 1
ATOM 729 O O . ALA A 1 96 ? -13.068 0.763 14.555 1.00 92.69 96 ALA A O 1
ATOM 730 N N . ASP A 1 97 ? -13.419 0.968 12.338 1.00 94.12 97 ASP A N 1
ATOM 731 C CA . ASP A 1 97 ? -14.513 1.938 12.428 1.00 94.12 97 ASP A CA 1
ATOM 732 C C . ASP A 1 97 ? -15.712 1.371 13.198 1.00 94.12 97 ASP A C 1
ATOM 734 O O . ASP A 1 97 ? -16.257 2.030 14.086 1.00 94.12 97 ASP A O 1
ATOM 738 N N . ALA A 1 98 ? -16.086 0.114 12.936 1.00 91.69 98 ALA A N 1
ATOM 739 C CA . ALA A 1 98 ? -17.146 -0.560 13.684 1.00 91.69 98 ALA A CA 1
ATOM 740 C C . ALA A 1 98 ? -16.793 -0.750 15.173 1.00 91.69 98 ALA A C 1
ATOM 742 O O . ALA A 1 98 ? -17.660 -0.634 16.041 1.00 91.69 98 ALA A O 1
ATOM 743 N N . GLY A 1 99 ? -15.520 -1.023 15.482 1.00 83.38 99 GLY A N 1
ATOM 744 C CA . GLY A 1 99 ? -15.013 -1.162 16.850 1.00 83.38 99 GLY A CA 1
ATOM 745 C C . GLY A 1 99 ? -14.974 0.152 17.638 1.00 83.38 99 GLY A C 1
ATOM 746 O O . GLY A 1 99 ? -15.042 0.125 18.867 1.00 83.38 99 GLY A O 1
ATOM 747 N N . MET A 1 100 ? -14.923 1.295 16.947 1.00 69.31 100 MET A N 1
ATOM 748 C CA . MET A 1 100 ? -15.013 2.634 17.541 1.00 69.31 100 MET A CA 1
ATOM 749 C C . MET A 1 100 ? -16.453 3.062 17.872 1.00 69.31 100 MET A C 1
ATOM 751 O O . MET A 1 100 ? -16.662 4.162 18.377 1.00 69.31 100 MET A O 1
ATOM 755 N N . GLY A 1 101 ? -17.443 2.185 17.669 1.00 58.34 101 GLY A N 1
ATOM 756 C CA . GLY A 1 101 ? -18.807 2.342 18.171 1.00 58.34 101 GLY A CA 1
ATOM 757 C C . GLY A 1 101 ? -18.902 2.261 19.702 1.00 58.34 101 GLY A C 1
ATOM 758 O O . GLY A 1 101 ? -19.353 1.252 20.251 1.00 58.34 101 GLY A O 1
ATOM 759 N N . ARG A 1 102 ? -18.514 3.346 20.380 1.00 47.66 102 ARG A N 1
ATOM 760 C CA . ARG A 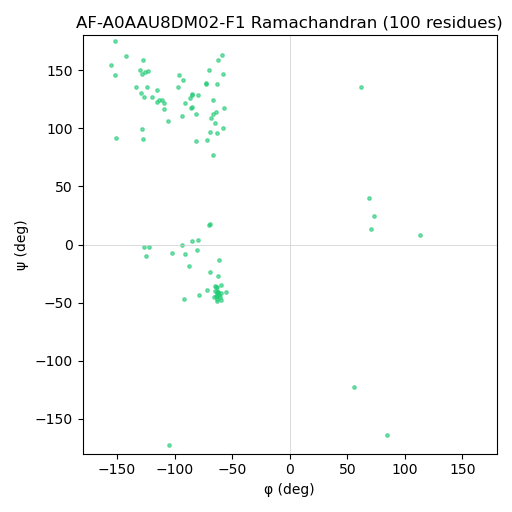1 102 ? -19.028 3.794 21.683 1.00 47.66 102 ARG A CA 1
ATOM 761 C C . ARG A 1 102 ? -19.273 5.295 21.657 1.00 47.66 102 ARG A C 1
ATOM 763 O O . ARG A 1 102 ? -18.342 6.027 21.269 1.00 47.66 102 ARG A O 1
#

Radius of gyration: 18.27 Å; Cα contacts (8 Å, |Δi|>4): 103; chains: 1; bounding box: 40×51×40 Å

Nearest PDB structures (foldseek):
  6qpq-assembly2_C  TM=5.143E-01  e=3.528E+00  Thermochaetoides thermophila DSM 1495
  1w1w-assembly5_A  TM=4.380E-01  e=2.022E+00  Saccharomyces cerevisiae
  8p8w-assembly1_D  TM=3.538E-01  e=2.389E+00  Mycoplasmoides pneumoniae M129
  4lid-assembly1_B  TM=2.273E-01  e=3.156E+00  Sulfolobus spindle-shaped virus 1
  5zeb-assembly1_e  TM=2.683E-01  e=5.209E+00  Mycolicibacterium smegmatis MC2 155

Secondary structure (DSSP, 8-state):
--------PPPTT----TT------SS---SSTTEEEEEEEEEEEESSTTS-EEEEEEEEEEETTTEEEEEETTEEEEHHHHHHHHHHHHHHHHHHHHHT--

Foldseek 3Di:
DDDPPDDDDDDPQADDDVVPPGDHPPQPFDDDDFKGWPDKDWDWDAPDPPGDTDIWMWTWMQGRVPGIWIDTRPDIGDPVVVVVVVVVVVVVVVVVVVVPPD